Protein AF-A0A4R6V2U1-F1 (afdb_monomer_lite)

Radius of gyration: 12.31 Å; chains: 1; bounding box: 32×24×32 Å

Structure (mmCIF, N/CA/C/O backbone):
data_AF-A0A4R6V2U1-F1
#
_entry.id   AF-A0A4R6V2U1-F1
#
loop_
_atom_site.group_PDB
_atom_site.id
_atom_site.type_symbol
_atom_site.label_atom_id
_atom_site.label_alt_id
_atom_site.label_comp_id
_atom_site.label_asym_id
_atom_site.label_entity_id
_atom_site.label_seq_id
_atom_site.pdbx_PDB_ins_code
_atom_site.Cartn_x
_atom_site.Cartn_y
_atom_site.Cartn_z
_atom_site.occupancy
_atom_site.B_iso_or_equiv
_atom_site.auth_seq_id
_atom_site.auth_comp_id
_atom_site.auth_asym_id
_atom_site.auth_atom_id
_atom_site.pdbx_PDB_model_num
ATOM 1 N N . MET A 1 1 ? -13.832 3.255 2.293 1.00 91.19 1 MET A N 1
ATOM 2 C CA . MET A 1 1 ? -13.513 2.781 3.662 1.00 91.19 1 MET A CA 1
ATOM 3 C C . MET A 1 1 ? -13.467 3.928 4.677 1.00 91.19 1 MET A C 1
ATOM 5 O O . MET A 1 1 ? -12.758 4.927 4.502 1.00 91.19 1 MET A O 1
ATOM 9 N N . ASP A 1 2 ? -14.227 3.760 5.760 1.00 92.31 2 ASP A N 1
ATOM 10 C CA . ASP A 1 2 ? -14.400 4.706 6.866 1.00 92.31 2 ASP A CA 1
ATOM 11 C C . ASP A 1 2 ? -13.366 4.508 8.004 1.00 92.31 2 ASP A C 1
ATOM 13 O O . ASP A 1 2 ? -12.416 3.730 7.895 1.00 92.31 2 ASP A O 1
ATOM 17 N N . ASN A 1 3 ? -13.512 5.244 9.116 1.00 91.25 3 ASN A N 1
ATOM 18 C CA . ASN A 1 3 ? -12.588 5.130 10.254 1.00 91.25 3 ASN A CA 1
ATOM 19 C C . ASN A 1 3 ? -12.712 3.789 10.997 1.00 91.25 3 ASN A C 1
ATOM 21 O O . ASN A 1 3 ? -11.718 3.337 11.571 1.00 91.25 3 ASN A O 1
ATOM 25 N N . ALA A 1 4 ? -13.900 3.179 11.031 1.00 94.62 4 ALA A N 1
ATOM 26 C CA . ALA A 1 4 ? -14.102 1.887 11.677 1.00 94.62 4 ALA A CA 1
ATOM 27 C C . ALA A 1 4 ? -13.395 0.778 10.885 1.00 94.62 4 ALA A C 1
ATOM 29 O O . ALA A 1 4 ? -12.591 0.040 11.458 1.00 94.62 4 ALA A O 1
ATOM 30 N N . GLY A 1 5 ? -13.580 0.750 9.562 1.00 94.44 5 GLY A N 1
ATOM 31 C CA . GLY A 1 5 ? -12.884 -0.161 8.655 1.00 94.44 5 GLY A CA 1
ATOM 32 C C . GLY A 1 5 ? -11.365 -0.006 8.720 1.00 94.44 5 GLY A C 1
ATOM 33 O O . GLY A 1 5 ? -10.646 -0.999 8.773 1.00 94.44 5 GLY A O 1
ATOM 34 N N . LEU A 1 6 ? -10.859 1.226 8.840 1.00 93.56 6 LEU A N 1
ATOM 35 C CA . LEU A 1 6 ? -9.420 1.467 8.980 1.00 93.56 6 LEU A CA 1
ATOM 36 C C . LEU A 1 6 ? -8.850 0.921 10.302 1.00 93.56 6 LEU A C 1
ATOM 38 O O . LEU A 1 6 ? -7.744 0.380 10.338 1.00 93.56 6 LEU A O 1
ATOM 42 N N . ARG A 1 7 ? -9.601 1.054 11.406 1.00 94.31 7 ARG A N 1
ATOM 43 C CA . ARG A 1 7 ? -9.220 0.475 12.707 1.00 94.31 7 ARG A CA 1
ATOM 44 C C . ARG A 1 7 ? -9.248 -1.051 12.667 1.00 94.31 7 ARG A C 1
ATOM 46 O O . ARG A 1 7 ? -8.357 -1.666 13.249 1.00 94.31 7 ARG A O 1
ATOM 53 N N . ALA A 1 8 ? -10.244 -1.631 11.998 1.00 95.81 8 ALA A N 1
ATOM 54 C CA . ALA A 1 8 ? -10.355 -3.072 11.808 1.00 95.81 8 ALA A CA 1
ATOM 55 C C . ALA A 1 8 ? -9.182 -3.609 10.979 1.00 95.81 8 ALA A C 1
ATOM 57 O O . ALA A 1 8 ? -8.520 -4.542 11.416 1.00 95.81 8 ALA A O 1
ATOM 58 N N . LEU A 1 9 ? -8.844 -2.949 9.864 1.00 95.19 9 LEU A N 1
ATOM 59 C CA . LEU A 1 9 ? -7.673 -3.279 9.050 1.00 95.19 9 LEU A CA 1
ATOM 60 C C . LEU A 1 9 ? -6.391 -3.281 9.891 1.00 95.19 9 LEU A C 1
ATOM 62 O O . LEU A 1 9 ? -5.644 -4.249 9.860 1.00 95.19 9 LEU A O 1
ATOM 66 N N . LYS A 1 10 ? -6.153 -2.229 10.688 1.00 94.06 10 LYS A N 1
ATOM 67 C CA . LYS A 1 10 ? -4.931 -2.111 11.503 1.00 94.06 10 LYS A CA 1
ATOM 68 C C . LYS A 1 10 ? -4.785 -3.219 12.557 1.00 94.06 10 LYS A C 1
ATOM 70 O O . LYS A 1 10 ? -3.664 -3.578 12.897 1.00 94.06 10 LYS A O 1
ATOM 75 N N . ARG A 1 11 ? -5.894 -3.711 13.117 1.00 95.69 11 ARG A N 1
ATOM 76 C CA . ARG A 1 11 ? -5.904 -4.738 14.180 1.00 95.69 11 ARG A CA 1
ATOM 77 C C . ARG A 1 11 ? -6.084 -6.162 13.651 1.00 95.69 11 ARG A C 1
ATOM 79 O O . ARG A 1 11 ? -5.955 -7.103 14.427 1.00 95.69 11 ARG A O 1
ATOM 86 N N . GLY A 1 12 ? -6.457 -6.299 12.384 1.00 93.75 12 GLY A N 1
ATOM 87 C CA . GLY A 1 12 ? -6.735 -7.571 11.739 1.00 93.75 12 GLY A CA 1
ATOM 88 C C . GLY A 1 12 ? -5.472 -8.318 11.307 1.00 93.75 12 GLY A C 1
ATOM 89 O O . GLY A 1 12 ? -4.354 -7.861 11.558 1.00 93.75 12 GLY A O 1
ATOM 90 N N . PRO A 1 13 ? -5.647 -9.474 10.644 1.00 96.12 13 PRO A N 1
ATOM 91 C CA . PRO A 1 13 ? -4.537 -10.199 10.045 1.00 96.12 13 PRO A CA 1
ATOM 92 C C . PRO A 1 13 ? -3.841 -9.347 8.979 1.00 96.12 13 PRO A C 1
ATOM 94 O O . PRO A 1 13 ? -4.470 -8.510 8.325 1.00 96.12 13 PRO A O 1
ATOM 97 N N . VAL A 1 14 ? -2.546 -9.600 8.784 1.00 96.00 14 VAL A N 1
ATOM 98 C CA . VAL A 1 14 ? -1.768 -8.979 7.707 1.00 96.00 14 VAL A CA 1
ATOM 99 C C . VAL A 1 14 ? -2.415 -9.345 6.362 1.00 96.00 14 VAL A C 1
ATOM 101 O O . VAL A 1 14 ? -2.56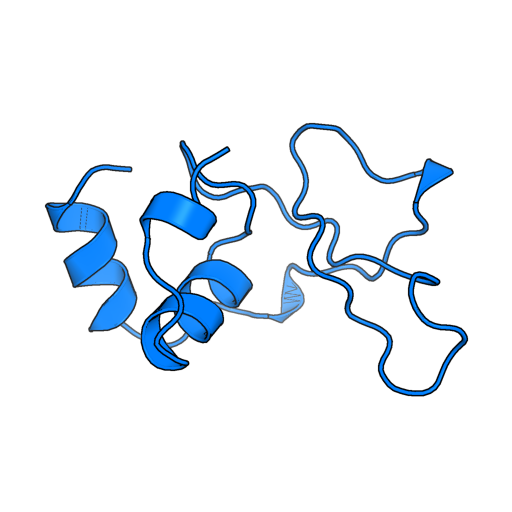3 -10.538 6.083 1.00 96.00 14 VAL A O 1
ATOM 104 N N . PRO A 1 15 ? -2.825 -8.366 5.533 1.00 96.44 15 PRO A N 1
ATOM 105 C CA . PRO A 1 15 ? -3.397 -8.651 4.223 1.00 96.44 15 PRO A CA 1
ATOM 106 C C . PRO A 1 15 ? -2.396 -9.358 3.308 1.00 96.44 15 PRO A C 1
ATOM 108 O O . PRO A 1 15 ? -1.189 -9.164 3.424 1.00 96.44 15 PRO A O 1
ATOM 111 N N . ASP A 1 16 ? -2.897 -10.140 2.358 1.00 93.25 16 ASP A N 1
ATOM 112 C CA . ASP A 1 16 ? -2.042 -10.882 1.437 1.00 93.25 16 ASP A CA 1
ATOM 113 C C . ASP A 1 1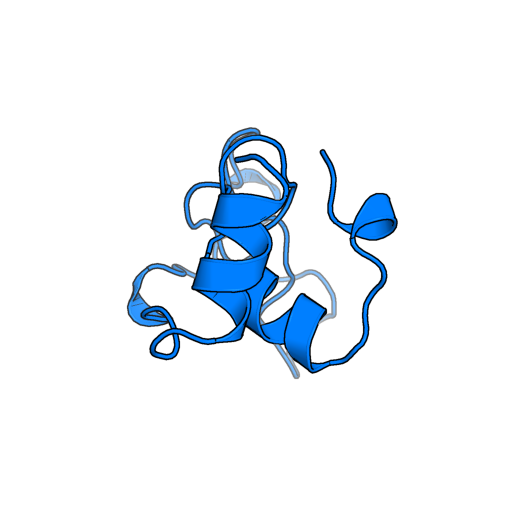6 ? -1.286 -9.953 0.463 1.00 93.25 16 ASP A C 1
ATOM 115 O O . ASP A 1 16 ? -1.895 -9.193 -0.300 1.00 93.25 16 ASP A O 1
ATOM 119 N N . LYS A 1 17 ? 0.051 -10.039 0.479 1.00 92.38 17 LYS A N 1
ATOM 120 C CA . LYS A 1 17 ? 0.947 -9.311 -0.432 1.00 92.38 17 LYS A CA 1
ATOM 121 C C . LYS A 1 17 ? 0.925 -9.883 -1.853 1.00 92.38 17 LYS A C 1
ATOM 123 O O . LYS A 1 17 ? 1.226 -9.140 -2.783 1.00 92.38 17 LYS A O 1
ATOM 128 N N . SER A 1 18 ? 0.544 -11.151 -2.044 1.00 92.25 18 SER A N 1
ATOM 129 C CA . SER A 1 18 ? 0.586 -11.847 -3.346 1.00 92.25 18 SER A CA 1
ATOM 130 C C . SER A 1 18 ? -0.251 -11.170 -4.441 1.00 92.25 18 SER A C 1
ATOM 132 O O . SER A 1 18 ? -0.085 -11.440 -5.626 1.00 92.25 18 SER A O 1
ATOM 134 N N . ARG A 1 19 ? -1.142 -10.251 -4.046 1.00 91.19 19 ARG A N 1
ATOM 135 C CA . ARG A 1 19 ? -1.945 -9.432 -4.954 1.00 91.19 19 ARG A CA 1
ATOM 136 C C . ARG A 1 19 ? -1.167 -8.306 -5.643 1.00 91.19 19 ARG A C 1
ATOM 138 O O . ARG A 1 19 ? -1.682 -7.775 -6.624 1.00 91.19 19 ARG A O 1
ATOM 145 N N . CYS A 1 20 ? 0.000 -7.903 -5.133 1.00 92.94 20 CYS A N 1
ATOM 146 C CA . CYS A 1 20 ? 0.901 -7.011 -5.869 1.00 92.94 20 CYS A CA 1
ATOM 147 C C . CYS A 1 20 ? 1.567 -7.787 -7.014 1.00 92.94 20 CYS A C 1
ATOM 149 O O . CYS A 1 20 ? 1.924 -8.950 -6.848 1.00 92.94 20 CYS A O 1
ATOM 151 N N . ARG A 1 21 ? 1.719 -7.133 -8.166 1.00 91.62 21 ARG A N 1
ATOM 152 C CA . ARG A 1 21 ? 2.156 -7.735 -9.432 1.00 91.62 21 ARG A CA 1
ATOM 153 C C . ARG A 1 21 ? 3.446 -7.145 -10.004 1.00 91.62 21 ARG A C 1
ATOM 155 O O . ARG A 1 21 ? 3.902 -7.666 -11.010 1.00 91.62 21 ARG A O 1
ATOM 162 N N . ASP A 1 22 ? 3.997 -6.095 -9.395 1.00 89.75 22 ASP A N 1
ATOM 163 C CA . ASP A 1 22 ? 5.193 -5.380 -9.867 1.00 89.75 22 ASP A CA 1
ATOM 164 C C . ASP A 1 22 ? 5.062 -4.925 -11.332 1.00 89.75 22 ASP A C 1
ATOM 166 O O . ASP A 1 22 ? 5.648 -5.490 -12.250 1.00 89.75 22 ASP A O 1
ATOM 170 N N . VAL A 1 23 ? 4.248 -3.893 -11.550 1.00 90.56 23 VAL A N 1
ATOM 171 C CA . VAL A 1 23 ? 3.951 -3.332 -12.877 1.00 90.56 23 VAL A CA 1
ATOM 172 C C . VAL A 1 23 ? 4.829 -2.118 -13.178 1.00 90.56 23 VAL A C 1
ATOM 174 O O . VAL A 1 23 ? 5.198 -1.380 -12.261 1.00 90.56 23 VAL A O 1
ATOM 177 N N . ALA A 1 24 ? 5.148 -1.890 -14.452 1.00 89.38 24 ALA A N 1
ATOM 178 C CA . ALA A 1 24 ? 5.797 -0.658 -14.898 1.00 89.38 24 ALA A CA 1
ATOM 179 C C . ALA A 1 24 ? 4.850 0.550 -14.746 1.00 89.38 24 ALA A C 1
ATOM 181 O O . ALA A 1 24 ? 3.636 0.386 -14.609 1.00 89.38 24 ALA A O 1
ATOM 182 N N . TYR A 1 25 ? 5.391 1.772 -14.754 1.00 86.56 25 TYR A N 1
ATOM 183 C CA . TYR A 1 25 ? 4.579 2.983 -14.574 1.00 86.56 25 TYR A CA 1
ATOM 184 C C . TYR A 1 25 ? 3.576 3.178 -15.716 1.00 86.56 25 TYR A C 1
ATOM 186 O O . TYR A 1 25 ? 2.421 3.524 -15.481 1.00 86.56 25 TYR A O 1
ATOM 194 N N . GLU A 1 26 ? 4.018 2.931 -16.948 1.00 89.69 26 GLU A N 1
ATOM 195 C CA . GLU A 1 26 ? 3.223 3.022 -18.172 1.00 89.69 26 GLU A CA 1
ATOM 196 C C . GLU A 1 26 ? 2.027 2.058 -18.198 1.00 89.69 26 GLU A C 1
ATOM 198 O O . GLU A 1 26 ? 1.025 2.355 -18.848 1.00 89.69 26 GLU A O 1
ATOM 203 N N . ASP A 1 27 ? 2.106 0.961 -17.441 1.00 92.12 27 ASP A N 1
ATOM 204 C CA . ASP A 1 27 ? 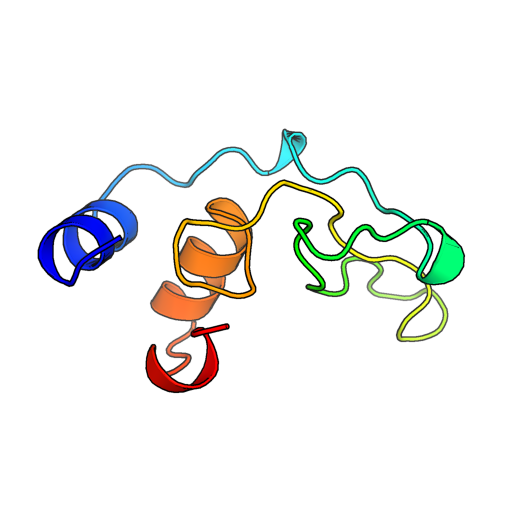1.063 -0.062 -17.332 1.00 92.12 27 ASP A CA 1
ATOM 205 C C . ASP A 1 27 ? 0.203 0.092 -16.065 1.00 92.12 27 ASP A C 1
ATOM 207 O O . ASP A 1 27 ? -0.756 -0.658 -15.864 1.00 92.12 27 ASP A O 1
ATOM 211 N N . LEU A 1 28 ? 0.531 1.045 -15.184 1.00 91.12 28 LEU A N 1
ATOM 212 C CA . LEU A 1 28 ? -0.175 1.241 -13.924 1.00 91.12 28 LEU A CA 1
ATOM 213 C C . LEU A 1 28 ? -1.508 1.958 -14.162 1.00 91.12 28 LEU A C 1
ATOM 215 O O . LEU A 1 28 ? -1.565 3.142 -14.506 1.00 91.12 28 LEU A O 1
ATOM 219 N N . HIS A 1 29 ? -2.616 1.266 -13.905 1.00 95.00 29 HIS A N 1
ATOM 220 C CA . HIS A 1 29 ? -3.931 1.873 -14.072 1.00 95.00 29 HIS A CA 1
ATOM 221 C C . HIS A 1 29 ? -4.264 2.854 -12.930 1.00 95.00 29 HIS A C 1
ATOM 223 O O . HIS A 1 29 ? -3.893 2.624 -11.777 1.00 95.00 29 HIS A O 1
ATOM 229 N N . PRO A 1 30 ? -5.079 3.905 -13.168 1.00 92.88 30 PRO A N 1
ATOM 230 C CA . PRO A 1 30 ? -5.463 4.869 -12.126 1.00 92.88 30 PRO A CA 1
ATOM 231 C C . PRO A 1 30 ? -6.109 4.255 -10.869 1.00 92.88 30 PRO A C 1
ATOM 233 O O . PRO A 1 30 ? -6.037 4.837 -9.784 1.00 92.88 30 PRO A O 1
ATOM 236 N N . GLY A 1 31 ? -6.742 3.084 -10.998 1.00 95.75 31 GLY A N 1
ATOM 237 C CA . GLY A 1 31 ? -7.348 2.333 -9.892 1.00 95.75 31 GLY A CA 1
ATOM 238 C C . GLY A 1 31 ? -6.374 1.455 -9.094 1.00 95.75 31 GLY A C 1
ATOM 239 O O . GLY A 1 31 ? -6.792 0.793 -8.142 1.00 95.75 31 GLY A O 1
ATOM 240 N N . GLU A 1 32 ? -5.096 1.432 -9.461 1.00 96.50 32 GLU A N 1
ATOM 241 C CA . GLU A 1 32 ? -4.091 0.527 -8.910 1.00 96.50 32 GLU A CA 1
ATOM 242 C C . GLU A 1 32 ? -3.103 1.238 -7.983 1.00 96.50 32 GLU A C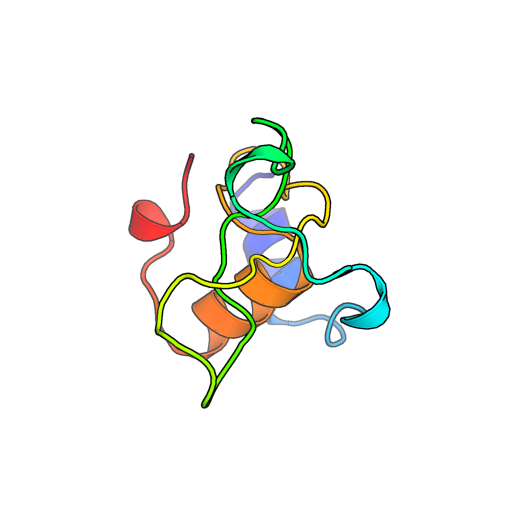 1
ATOM 244 O O . GLU A 1 32 ? -2.795 2.417 -8.124 1.00 96.50 32 GLU A O 1
ATOM 249 N N . CYS A 1 33 ? -2.626 0.500 -6.988 1.00 95.50 33 CYS A N 1
ATOM 250 C CA . CYS A 1 33 ? -1.696 0.954 -5.973 1.00 95.50 33 CYS A CA 1
ATOM 251 C C . CYS A 1 33 ? -0.349 1.328 -6.593 1.00 95.50 33 CYS A C 1
ATOM 253 O O . CYS A 1 33 ? 0.336 0.479 -7.164 1.00 95.50 33 CYS A O 1
ATOM 255 N N . ASP A 1 34 ? 0.040 2.578 -6.368 1.00 91.06 34 ASP A N 1
ATOM 256 C CA . ASP A 1 34 ? 1.265 3.216 -6.847 1.00 91.06 34 ASP A CA 1
ATOM 257 C C . ASP A 1 34 ? 2.409 3.164 -5.819 1.00 91.06 34 ASP A C 1
ATOM 259 O O . ASP A 1 34 ? 3.366 3.936 -5.892 1.00 91.06 34 ASP A O 1
ATOM 263 N N . GLU A 1 35 ? 2.337 2.248 -4.850 1.00 92.19 35 GLU A N 1
ATOM 264 C CA . GLU A 1 35 ? 3.465 1.999 -3.953 1.00 92.19 35 GLU A CA 1
ATOM 265 C C . GLU A 1 35 ? 4.592 1.339 -4.747 1.00 92.19 35 GLU A C 1
ATOM 267 O O . GLU A 1 35 ? 4.374 0.308 -5.388 1.00 92.19 35 GLU A O 1
ATOM 272 N N . GLN A 1 36 ? 5.789 1.917 -4.683 1.00 89.62 36 GLN A N 1
ATOM 273 C CA . GLN A 1 36 ? 6.972 1.378 -5.351 1.00 89.62 36 GLN A CA 1
ATOM 274 C C . GLN A 1 36 ? 7.439 0.092 -4.657 1.00 89.62 36 GLN A C 1
ATOM 276 O O . GLN A 1 36 ? 7.601 0.068 -3.436 1.00 89.62 36 GLN A O 1
ATOM 281 N N . THR A 1 37 ? 7.670 -0.979 -5.421 1.00 82.38 37 THR A N 1
ATOM 282 C CA . THR A 1 37 ? 7.978 -2.314 -4.869 1.00 82.38 37 THR A CA 1
ATOM 283 C C . THR A 1 37 ? 9.401 -2.800 -5.136 1.00 82.38 37 THR A C 1
ATOM 285 O O . THR A 1 37 ? 9.916 -3.601 -4.350 1.00 82.38 37 THR A O 1
ATOM 288 N N . ALA A 1 38 ? 10.088 -2.294 -6.162 1.00 72.88 38 ALA A N 1
ATOM 289 C CA . ALA A 1 38 ? 11.479 -2.658 -6.416 1.00 72.88 38 ALA A CA 1
ATOM 290 C C . ALA A 1 38 ? 12.465 -1.890 -5.517 1.00 72.88 38 ALA A C 1
ATOM 292 O O . ALA A 1 38 ? 12.889 -0.774 -5.815 1.00 72.88 38 ALA A O 1
ATOM 293 N N . TYR A 1 39 ? 12.894 -2.537 -4.432 1.00 53.06 39 TYR A N 1
ATOM 294 C CA . TYR A 1 39 ? 14.107 -2.168 -3.701 1.00 53.06 39 TYR A CA 1
ATOM 295 C C . TYR A 1 39 ? 15.340 -2.709 -4.444 1.00 53.06 39 TYR A C 1
ATOM 297 O O . TYR A 1 39 ? 15.490 -3.919 -4.590 1.00 53.06 39 TYR A O 1
ATOM 305 N N . GLY A 1 40 ? 16.238 -1.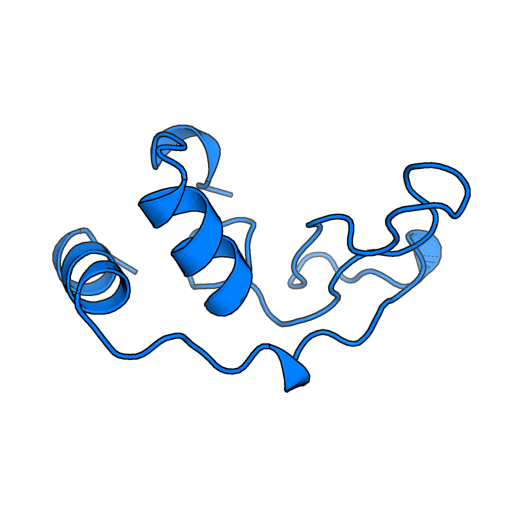828 -4.895 1.00 48.03 40 GLY A N 1
ATOM 306 C CA . GLY A 1 40 ? 17.542 -2.207 -5.469 1.00 48.03 40 GLY A CA 1
ATOM 307 C C . GLY A 1 40 ? 17.622 -2.268 -7.000 1.00 48.03 40 GLY A C 1
ATOM 308 O O . GLY A 1 40 ? 18.725 -2.357 -7.532 1.00 48.03 40 GLY A O 1
ATOM 309 N N . ALA A 1 41 ? 16.499 -2.150 -7.715 1.00 56.41 41 ALA A N 1
ATOM 310 C CA . ALA A 1 41 ? 16.502 -1.672 -9.100 1.00 56.41 41 ALA A CA 1
ATOM 311 C C . ALA A 1 41 ? 16.500 -0.129 -9.105 1.00 56.41 41 ALA A C 1
ATOM 313 O O . ALA A 1 41 ? 16.422 0.491 -8.041 1.00 56.41 41 ALA A O 1
ATOM 314 N N . ALA A 1 42 ? 16.591 0.515 -10.274 1.00 59.44 42 ALA A N 1
ATOM 315 C CA . ALA A 1 42 ? 16.423 1.968 -10.346 1.00 59.44 42 ALA A CA 1
ATOM 316 C C . ALA A 1 42 ? 15.117 2.373 -9.629 1.00 59.44 42 ALA A C 1
ATOM 318 O O . ALA A 1 42 ? 14.066 1.769 -9.867 1.00 59.44 42 ALA A O 1
ATOM 319 N N . VAL A 1 43 ? 15.199 3.339 -8.706 1.00 55.53 43 VAL A N 1
ATOM 320 C CA . VAL A 1 43 ? 14.044 3.855 -7.949 1.00 55.53 43 VAL A CA 1
ATOM 321 C C . VAL A 1 43 ? 12.934 4.236 -8.935 1.00 55.53 43 VAL A C 1
ATOM 323 O O . VAL A 1 43 ? 13.204 4.936 -9.908 1.00 55.53 43 VAL A O 1
ATOM 326 N N . GLY A 1 44 ? 11.704 3.766 -8.700 1.00 57.91 44 GLY A N 1
ATOM 327 C CA . GLY A 1 44 ? 10.561 4.001 -9.593 1.00 57.91 44 GLY A CA 1
ATOM 328 C C . GLY A 1 44 ? 10.427 3.038 -10.780 1.00 57.91 44 GLY A C 1
ATOM 329 O O . GLY A 1 44 ? 9.667 3.326 -11.695 1.00 57.91 44 GLY A O 1
ATOM 330 N N . SER A 1 45 ? 11.143 1.909 -10.791 1.00 72.12 45 SER A N 1
ATOM 331 C CA . SER A 1 45 ? 11.069 0.929 -11.891 1.00 72.12 45 SER A CA 1
ATOM 332 C C . SER A 1 45 ? 9.796 0.079 -11.892 1.00 72.12 45 SER A C 1
ATOM 334 O O . SER A 1 45 ? 9.313 -0.269 -12.965 1.00 72.12 45 SER A O 1
ATOM 336 N N . THR A 1 46 ? 9.243 -0.256 -10.721 1.00 87.44 46 THR A N 1
ATOM 337 C CA . THR A 1 46 ? 7.977 -0.999 -10.616 1.00 87.44 46 THR A CA 1
ATOM 338 C C . THR A 1 46 ? 7.124 -0.557 -9.430 1.00 87.44 46 THR A C 1
ATOM 340 O O . THR A 1 46 ? 7.617 -0.054 -8.412 1.00 87.44 46 THR A O 1
ATOM 343 N N . TYR A 1 47 ? 5.822 -0.767 -9.588 1.00 91.56 47 TYR A N 1
ATOM 344 C CA . TYR A 1 47 ? 4.752 -0.376 -8.683 1.00 91.56 47 TYR A CA 1
ATOM 345 C C . TYR A 1 47 ? 3.896 -1.596 -8.335 1.00 91.56 47 TYR A C 1
ATOM 347 O O . TYR A 1 47 ? 3.783 -2.536 -9.118 1.00 91.56 47 TYR A O 1
ATOM 355 N N . CYS A 1 48 ? 3.237 -1.593 -7.176 1.00 94.19 48 CYS A N 1
ATOM 356 C CA . CYS A 1 48 ? 2.466 -2.749 -6.712 1.00 94.19 48 CYS A CA 1
ATOM 357 C C . CYS A 1 48 ? 1.402 -3.220 -7.715 1.00 94.19 48 CYS A C 1
ATOM 359 O O . CYS A 1 48 ? 1.210 -4.425 -7.860 1.00 94.19 48 CYS A O 1
ATOM 361 N N . GLY A 1 49 ? 0.655 -2.319 -8.359 1.00 94.50 49 GLY A N 1
ATOM 362 C CA . GLY A 1 49 ? -0.346 -2.707 -9.363 1.00 94.50 49 GLY A CA 1
ATOM 363 C C . GLY A 1 49 ? -1.566 -3.465 -8.808 1.00 94.50 49 GLY A C 1
ATOM 364 O O . GLY A 1 49 ? -2.400 -3.951 -9.568 1.00 94.50 49 GLY A O 1
ATOM 365 N N . ALA A 1 50 ? -1.702 -3.619 -7.488 1.00 96.94 50 ALA A N 1
ATOM 366 C CA . ALA A 1 50 ? -2.902 -4.199 -6.878 1.00 96.94 50 ALA A CA 1
ATOM 367 C C . ALA A 1 50 ? -4.024 -3.150 -6.785 1.00 96.94 50 ALA A C 1
ATOM 369 O O . ALA A 1 50 ? -3.716 -1.975 -6.599 1.00 96.94 50 ALA A O 1
ATOM 370 N N . PRO A 1 51 ? -5.315 -3.528 -6.800 1.00 97.00 51 PRO A N 1
ATOM 371 C CA . PRO A 1 51 ? -6.404 -2.568 -6.631 1.00 97.00 51 PRO A CA 1
ATOM 372 C C . PRO A 1 51 ? -6.271 -1.736 -5.349 1.00 97.00 51 PRO A C 1
ATOM 374 O O . PRO A 1 51 ? -5.968 -2.269 -4.271 1.00 97.00 51 PRO A O 1
ATOM 377 N N . LYS A 1 52 ? -6.524 -0.429 -5.464 1.00 97.00 52 LYS A N 1
ATOM 378 C CA . LYS A 1 52 ? -6.567 0.493 -4.325 1.00 97.00 52 LYS A CA 1
ATOM 379 C C . LYS A 1 52 ? -7.643 0.084 -3.322 1.00 97.00 52 LYS A C 1
ATOM 381 O O . LYS A 1 52 ? -8.730 -0.368 -3.682 1.00 97.00 52 LYS A O 1
ATOM 386 N N . ALA A 1 53 ? -7.349 0.282 -2.043 1.00 95.88 53 ALA A N 1
ATOM 387 C CA . ALA A 1 53 ? -8.364 0.253 -1.008 1.00 95.88 53 ALA A CA 1
ATOM 388 C C . ALA A 1 53 ? -9.293 1.463 -1.181 1.00 95.88 53 ALA A C 1
ATOM 390 O O . ALA A 1 53 ? -8.858 2.566 -1.503 1.00 95.88 53 ALA A O 1
ATOM 391 N N . GLU A 1 54 ? -10.584 1.263 -0.951 1.00 94.94 54 GLU A N 1
ATOM 392 C CA . GLU A 1 54 ? -11.613 2.267 -1.215 1.00 94.94 54 GLU A CA 1
ATOM 393 C C . GLU A 1 54 ? -11.357 3.595 -0.466 1.00 94.94 54 GLU A C 1
ATOM 395 O O . GLU A 1 54 ? -11.405 3.656 0.772 1.00 94.94 54 GLU A O 1
ATOM 400 N N . GLY A 1 55 ? -11.128 4.669 -1.231 1.00 94.25 55 GLY A N 1
ATOM 401 C CA . GLY A 1 55 ? -10.820 6.012 -0.728 1.00 94.25 55 GLY A CA 1
ATOM 402 C C . GLY A 1 55 ? -9.374 6.194 -0.253 1.00 94.25 55 GLY A C 1
ATOM 403 O O . GLY A 1 55 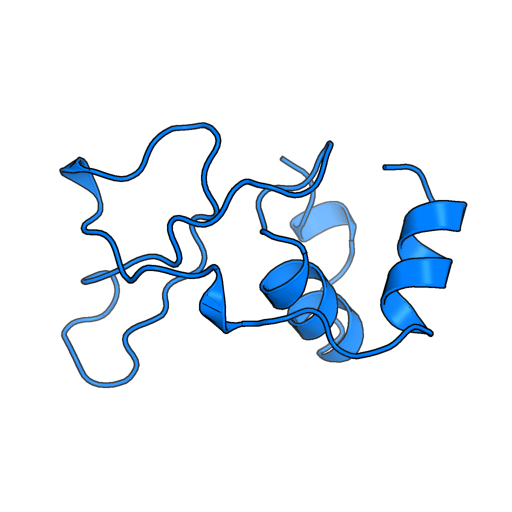? -9.123 7.038 0.612 1.00 94.25 55 GLY A O 1
ATOM 404 N N . PHE A 1 56 ? -8.445 5.365 -0.731 1.00 95.19 56 PHE A N 1
ATOM 405 C CA . PHE A 1 56 ? -7.014 5.438 -0.447 1.00 95.19 56 PHE A CA 1
ATOM 406 C C . PHE A 1 56 ? -6.206 5.235 -1.730 1.00 95.19 56 PHE A C 1
ATOM 408 O O . PHE A 1 56 ? -6.664 4.599 -2.674 1.00 95.19 56 PHE A O 1
ATOM 415 N N . LYS A 1 57 ? -4.968 5.731 -1.749 1.00 93.81 57 LYS A N 1
ATOM 416 C CA . LYS A 1 57 ? -4.044 5.537 -2.880 1.00 93.81 57 LYS A CA 1
ATOM 417 C C . LYS A 1 57 ? -3.306 4.190 -2.861 1.00 93.81 57 LYS A C 1
ATOM 419 O O . LYS A 1 57 ? -2.720 3.791 -3.858 1.00 93.81 57 LYS A O 1
ATOM 424 N N . LEU A 1 58 ? -3.371 3.472 -1.737 1.00 96.25 58 LEU A N 1
ATOM 425 C CA . LEU A 1 58 ? -2.681 2.199 -1.517 1.00 96.25 58 LEU A CA 1
ATOM 426 C C . LEU A 1 58 ? -3.643 1.008 -1.575 1.00 96.25 58 LEU A C 1
ATOM 428 O O . LEU A 1 58 ? -4.815 1.141 -1.227 1.00 96.25 58 LEU A O 1
ATOM 432 N N . CYS A 1 59 ? -3.142 -0.175 -1.938 1.00 97.12 59 CYS A N 1
ATOM 433 C CA . CYS A 1 59 ? -3.860 -1.442 -1.762 1.00 97.12 59 CYS A CA 1
ATOM 434 C C . CYS A 1 59 ? -3.967 -1.812 -0.272 1.00 97.12 59 CYS A C 1
ATOM 436 O O . CYS A 1 59 ? -3.307 -1.209 0.573 1.00 97.12 59 CYS A O 1
ATOM 438 N N . LEU A 1 60 ? -4.762 -2.831 0.075 1.00 97.44 60 LEU A N 1
ATOM 439 C CA . LEU A 1 60 ? -4.956 -3.232 1.478 1.00 97.44 60 LEU A CA 1
ATOM 440 C C . LEU A 1 60 ? -3.644 -3.581 2.201 1.00 97.44 60 LEU A C 1
ATOM 442 O O . LEU A 1 60 ? -3.468 -3.172 3.346 1.00 97.44 60 LEU A O 1
ATOM 446 N N . TYR A 1 61 ? -2.719 -4.285 1.539 1.00 97.38 61 TYR A N 1
ATOM 447 C CA . TYR A 1 61 ? -1.424 -4.655 2.119 1.00 97.38 61 TYR A CA 1
ATOM 448 C C . TYR A 1 61 ? -0.540 -3.429 2.397 1.00 97.38 61 TYR A C 1
ATOM 450 O O . TYR A 1 61 ? -0.092 -3.231 3.525 1.00 97.38 61 TYR A O 1
ATOM 458 N N . HIS A 1 62 ? -0.337 -2.554 1.407 1.00 96.62 62 HIS A N 1
ATOM 459 C CA . HIS A 1 62 ? 0.478 -1.352 1.601 1.00 96.62 62 HIS A CA 1
ATOM 460 C C . HIS A 1 62 ? -0.188 -0.335 2.529 1.00 96.62 62 HIS A C 1
ATOM 462 O O . HIS A 1 62 ? 0.499 0.304 3.321 1.00 96.62 62 HIS A O 1
ATOM 468 N N . LEU A 1 63 ? -1.522 -0.244 2.528 1.00 97.00 63 LEU A N 1
ATOM 469 C CA . LEU A 1 63 ? -2.265 0.541 3.510 1.00 97.00 63 LEU A CA 1
ATOM 470 C C . LEU A 1 63 ? -2.031 0.010 4.932 1.00 97.00 63 LEU A C 1
ATOM 472 O O . LEU A 1 63 ? -1.740 0.797 5.831 1.00 97.00 63 LEU A O 1
ATOM 476 N N . PHE A 1 64 ? -2.103 -1.308 5.141 1.00 97.38 64 PHE A N 1
ATOM 477 C CA . PHE A 1 64 ? -1.794 -1.936 6.428 1.00 97.38 64 PHE A CA 1
ATOM 478 C C . PHE A 1 64 ? -0.359 -1.634 6.880 1.00 97.38 64 PHE A C 1
ATOM 480 O O . PHE A 1 64 ? -0.157 -1.186 8.012 1.00 97.38 64 PHE A O 1
ATOM 487 N N . ASN A 1 65 ? 0.627 -1.819 5.997 1.00 96.06 65 ASN A N 1
ATOM 488 C CA . ASN A 1 65 ? 2.030 -1.542 6.304 1.00 96.06 65 ASN A CA 1
ATOM 489 C C . ASN A 1 65 ? 2.264 -0.065 6.628 1.00 96.06 65 ASN A C 1
ATOM 491 O O . ASN A 1 65 ? 2.881 0.237 7.644 1.00 96.06 65 ASN A O 1
ATOM 495 N N . ALA A 1 66 ? 1.725 0.861 5.833 1.00 95.44 66 ALA A N 1
ATOM 496 C CA . ALA A 1 66 ? 1.883 2.294 6.058 1.00 95.44 66 ALA A CA 1
ATOM 497 C C . ALA A 1 66 ? 1.256 2.746 7.389 1.00 95.44 66 ALA A C 1
ATOM 499 O O . ALA A 1 66 ? 1.861 3.515 8.136 1.00 95.44 66 ALA A O 1
ATOM 500 N N . LEU A 1 67 ? 0.068 2.235 7.734 1.00 94.88 67 LEU A N 1
ATOM 501 C CA . LEU A 1 67 ? -0.600 2.546 9.004 1.00 94.88 67 LEU A CA 1
ATOM 502 C C . LEU A 1 67 ? 0.151 2.003 10.227 1.00 94.88 67 LEU A C 1
ATOM 504 O O . LEU A 1 67 ? 0.126 2.633 11.290 1.00 94.88 67 LEU A O 1
ATOM 508 N N . ASN A 1 68 ? 0.787 0.837 10.099 1.00 95.31 68 ASN A N 1
ATOM 509 C CA . ASN A 1 68 ? 1.603 0.244 11.160 1.00 95.31 68 ASN A CA 1
ATOM 510 C C . ASN A 1 68 ? 3.021 0.834 11.214 1.00 95.31 68 ASN A C 1
ATOM 512 O O . ASN A 1 68 ? 3.593 0.913 12.295 1.00 95.31 68 ASN A O 1
ATOM 516 N N . GLY A 1 69 ? 3.526 1.361 10.096 1.00 94.25 69 GLY A N 1
ATOM 517 C CA . GLY A 1 69 ? 4.746 2.168 10.010 1.00 94.25 69 GLY A CA 1
ATOM 518 C C . GLY A 1 69 ? 4.571 3.627 10.452 1.00 94.25 69 GLY A C 1
ATOM 519 O O . GLY A 1 69 ? 5.512 4.409 10.373 1.00 94.25 69 GLY A O 1
ATOM 520 N N . GLY A 1 70 ? 3.375 4.017 10.911 1.00 94.12 70 GLY A N 1
ATOM 521 C CA . GLY A 1 70 ? 3.114 5.344 11.476 1.00 94.12 70 GLY A CA 1
ATOM 522 C C . GLY A 1 70 ? 2.806 6.441 10.454 1.00 94.12 70 GLY A C 1
ATOM 523 O O . GLY A 1 70 ? 2.742 7.613 10.827 1.00 94.12 70 GLY A O 1
ATOM 524 N N . VAL A 1 71 ? 2.567 6.101 9.184 1.00 93.88 71 VAL A N 1
ATOM 525 C CA . VAL A 1 71 ? 2.193 7.092 8.171 1.00 93.88 71 VAL A CA 1
ATOM 526 C C . VAL A 1 71 ? 0.797 7.652 8.488 1.00 93.88 71 VAL A C 1
ATOM 528 O O . VAL A 1 71 ? -0.167 6.889 8.617 1.00 93.88 71 VAL A O 1
ATOM 531 N N . PRO A 1 72 ? 0.635 8.985 8.597 1.00 93.38 72 PRO A N 1
ATOM 532 C CA . PRO A 1 72 ? -0.665 9.589 8.861 1.00 93.38 72 PRO A CA 1
ATOM 533 C C . PRO A 1 72 ? -1.683 9.252 7.769 1.00 93.38 72 PRO A C 1
ATOM 535 O O . PRO A 1 72 ? -1.415 9.452 6.584 1.00 93.38 72 PRO A O 1
ATOM 538 N N . LYS A 1 73 ? -2.895 8.834 8.161 1.00 90.56 73 LYS A N 1
ATOM 539 C CA . LYS A 1 73 ? -3.971 8.457 7.221 1.00 90.56 73 LYS A CA 1
ATOM 540 C C . LYS A 1 73 ? -4.294 9.535 6.177 1.00 90.56 73 LYS A C 1
ATOM 542 O O . LYS A 1 73 ? -4.689 9.194 5.070 1.00 90.56 73 LYS A O 1
ATOM 547 N N . SER A 1 74 ? -4.117 10.818 6.506 1.00 93.38 74 SER A N 1
ATOM 548 C CA . SER A 1 74 ? -4.325 11.942 5.581 1.00 93.38 74 SER A CA 1
ATOM 549 C C . SER A 1 74 ? -3.387 11.897 4.375 1.00 93.38 74 SER A C 1
ATOM 551 O O . SER A 1 74 ? -3.793 12.283 3.288 1.00 93.38 74 SER A O 1
ATOM 553 N N . ARG A 1 75 ? -2.169 11.364 4.534 1.00 92.81 75 ARG A N 1
ATOM 554 C CA . ARG A 1 75 ? -1.197 11.183 3.442 1.00 92.81 75 ARG A CA 1
ATOM 555 C C . ARG A 1 75 ? -1.483 9.958 2.572 1.00 92.81 75 ARG A C 1
ATOM 557 O O . ARG A 1 75 ? -0.842 9.797 1.535 1.00 92.81 75 ARG A O 1
ATOM 564 N N . LEU A 1 76 ? -2.391 9.089 3.017 1.00 92.50 76 LEU A N 1
ATOM 565 C CA . LEU A 1 76 ? -2.748 7.826 2.365 1.00 92.50 76 LEU A CA 1
ATOM 566 C C . LEU A 1 76 ? -4.072 7.914 1.596 1.00 92.50 76 LEU A C 1
ATOM 568 O O . LEU A 1 76 ? -4.389 7.005 0.831 1.00 92.50 76 LEU A O 1
ATOM 572 N N . ARG A 1 77 ? -4.849 8.985 1.803 1.00 93.06 77 ARG A N 1
ATOM 573 C CA . ARG A 1 77 ? -6.055 9.274 1.021 1.00 93.06 77 ARG A CA 1
ATOM 574 C C . ARG A 1 77 ? -5.678 9.584 -0.431 1.00 93.06 77 ARG A C 1
ATOM 576 O O . ARG A 1 77 ? -4.600 10.121 -0.683 1.00 93.06 77 ARG A O 1
ATOM 583 N N . GLY A 1 78 ? -6.562 9.206 -1.346 1.00 84.12 78 GLY A N 1
ATOM 584 C CA . GLY A 1 78 ? -6.463 9.422 -2.787 1.00 84.12 78 GLY A CA 1
ATOM 585 C C . GLY A 1 78 ? -7.846 9.587 -3.383 1.00 84.12 78 GLY A C 1
ATOM 586 O O . GLY A 1 78 ? -8.821 9.260 -2.662 1.00 84.12 78 GLY A O 1
#

pLDDT: mean 89.99, std 11.04, range [48.03, 97.44]

Foldseek 3Di:
DDPVVLVCLLPDDQDDLVQFDFAAPVPQDQQFAQDHDDDPDPGRGTGRSGGPDPQFNHRSNVSNVCVVVPNDVVVGGD

Secondary structure (DSSP, 8-state):
--HHHHHHHHHSPPPPGGG---B-GGG--TTB---B--SSSSTTS-B--PBPPTTSSS-HHHHHHHHHTT--GGGT--

Organism: NCBI:txid1605990

Sequence (78 aa):
MDNAGLRALKRGPVPDKSRCRDVAYEDLHPGECDEQTAYGAAVGSTYCGAPKAEGFKLCLYHLFNALNGGVPKSRLRG